Protein AF-A0A974XE80-F1 (afdb_monomer_lite)

Secondary structure (DSSP, 8-state):
-------EETTEEEE-S-HHHHHHHGGGS-TT-EEEEEEEEEEETTEEE--HHHHHHHHHHHHHHHHHTT--SHHHHTT--GGGEEE-TTT-BTTEEEEEE-----

Foldseek 3Di:
DDDDDWDDQPQETEDLDPPVVVVVCVVVRDPSHQAAYEAEAADDPNDGHGDPVVSNVLSVVLVVVCVVVVDRDPVVSQVDCPPQWHWDPVPDDPRYTYTYHDPPDD

Organism: NCBI:txid2815577

Structure (mmCIF, N/CA/C/O backbone):
data_AF-A0A974XE80-F1
#
_entry.id   AF-A0A974XE80-F1
#
loop_
_atom_site.group_PDB
_atom_site.id
_atom_site.type_symbol
_atom_site.label_atom_id
_atom_site.label_alt_id
_atom_site.label_comp_id
_atom_site.label_asym_id
_atom_site.label_entity_id
_atom_site.label_seq_id
_atom_site.pdbx_PDB_ins_code
_atom_site.Cartn_x
_atom_site.Cartn_y
_atom_site.Cartn_z
_atom_site.occupancy
_atom_site.B_iso_or_equiv
_atom_site.auth_seq_id
_atom_site.auth_comp_id
_atom_site.auth_asym_id
_atom_site.auth_atom_id
_atom_site.pdbx_PDB_model_num
ATOM 1 N N . MET A 1 1 ? 13.042 18.302 -3.845 1.00 32.84 1 MET A N 1
ATOM 2 C CA . MET A 1 1 ? 13.342 17.108 -4.664 1.00 32.84 1 MET A CA 1
ATOM 3 C C . MET A 1 1 ? 12.378 15.996 -4.276 1.00 32.84 1 MET A C 1
ATOM 5 O O . MET A 1 1 ? 12.624 15.287 -3.314 1.00 32.84 1 MET A O 1
ATOM 9 N N . THR A 1 2 ? 11.233 15.895 -4.947 1.00 34.78 2 THR A N 1
ATOM 10 C CA . THR A 1 2 ? 10.247 14.821 -4.735 1.00 34.78 2 THR A CA 1
ATOM 11 C C . THR A 1 2 ? 10.566 13.673 -5.685 1.00 34.78 2 THR A C 1
ATOM 13 O O . THR A 1 2 ? 10.170 13.701 -6.845 1.00 34.78 2 THR A O 1
ATOM 16 N N . GLY A 1 3 ? 11.350 12.705 -5.210 1.00 35.91 3 GLY A N 1
ATOM 17 C CA . GLY A 1 3 ? 11.644 11.479 -5.947 1.00 35.91 3 GLY A CA 1
ATOM 18 C C . GLY A 1 3 ? 10.464 10.513 -5.860 1.00 35.91 3 GLY A C 1
ATOM 19 O O . GLY A 1 3 ? 10.178 9.991 -4.787 1.00 35.91 3 GLY A O 1
ATOM 20 N N . SER A 1 4 ? 9.770 10.288 -6.977 1.00 40.91 4 SER A N 1
ATOM 21 C CA . SER A 1 4 ? 8.860 9.147 -7.135 1.00 40.91 4 SER A CA 1
ATOM 22 C C . SER A 1 4 ? 9.703 7.903 -7.402 1.00 40.91 4 SER A C 1
ATOM 24 O O . SER A 1 4 ? 10.306 7.784 -8.466 1.00 40.91 4 SER A O 1
ATOM 26 N N . PHE A 1 5 ? 9.763 6.985 -6.440 1.00 47.41 5 PHE A N 1
ATOM 27 C CA . PHE A 1 5 ? 10.496 5.730 -6.577 1.00 47.41 5 PHE A CA 1
ATOM 28 C C . PHE A 1 5 ? 9.563 4.635 -7.116 1.00 47.41 5 PHE A C 1
ATOM 30 O O . PHE A 1 5 ? 8.607 4.244 -6.451 1.00 47.41 5 PHE A O 1
ATOM 37 N N . THR A 1 6 ? 9.834 4.154 -8.330 1.00 45.00 6 THR A N 1
ATOM 38 C CA . THR A 1 6 ? 9.120 3.032 -8.964 1.00 45.00 6 THR A CA 1
ATOM 39 C C . THR A 1 6 ? 10.043 1.814 -8.965 1.00 45.00 6 THR A C 1
ATOM 41 O O . THR A 1 6 ? 11.105 1.867 -9.578 1.00 45.00 6 THR A O 1
ATOM 44 N N . TRP A 1 7 ? 9.664 0.735 -8.274 1.00 52.75 7 TRP A N 1
ATOM 45 C CA . TRP A 1 7 ? 10.400 -0.537 -8.291 1.00 52.75 7 TRP A CA 1
ATOM 46 C C . TRP A 1 7 ? 9.856 -1.444 -9.396 1.00 52.75 7 TRP A C 1
ATOM 48 O O . TRP A 1 7 ? 8.643 -1.622 -9.509 1.00 52.75 7 TRP A O 1
ATOM 58 N N . ILE A 1 8 ? 10.753 -2.018 -10.202 1.00 46.41 8 ILE A N 1
ATOM 59 C CA . ILE A 1 8 ? 10.415 -2.948 -11.284 1.00 46.41 8 ILE A CA 1
ATOM 60 C C . ILE A 1 8 ? 10.873 -4.342 -10.858 1.00 46.41 8 ILE A C 1
ATOM 62 O O . ILE A 1 8 ? 12.068 -4.631 -10.857 1.00 46.41 8 ILE A O 1
ATOM 66 N N . CYS A 1 9 ? 9.926 -5.215 -10.529 1.00 48.59 9 CYS A N 1
ATOM 67 C CA . CYS A 1 9 ? 10.166 -6.655 -10.461 1.00 48.59 9 CYS A CA 1
ATOM 68 C C . CYS A 1 9 ? 9.505 -7.263 -11.698 1.00 48.59 9 CYS A C 1
ATOM 70 O O . CYS A 1 9 ? 8.284 -7.247 -11.796 1.00 48.59 9 CYS A O 1
ATOM 72 N N . THR A 1 10 ? 10.313 -7.665 -12.689 1.00 49.78 10 THR A N 1
ATOM 73 C CA . THR A 1 10 ? 9.923 -8.398 -13.918 1.00 49.78 10 THR A CA 1
ATOM 74 C C . THR A 1 10 ? 8.453 -8.228 -14.343 1.00 49.78 10 THR A C 1
ATOM 76 O O . THR A 1 10 ? 7.619 -9.097 -14.100 1.00 49.78 10 THR A O 1
ATOM 79 N N . GLY A 1 11 ? 8.125 -7.087 -14.958 1.00 58.16 11 GLY A N 1
ATOM 80 C CA . GLY A 1 11 ? 6.799 -6.832 -15.540 1.00 58.16 11 GLY A CA 1
ATOM 81 C C . GLY A 1 11 ? 5.683 -6.468 -14.553 1.00 58.16 11 GLY A C 1
ATOM 82 O O . GLY A 1 11 ? 4.538 -6.331 -14.976 1.00 58.16 11 GLY A O 1
ATOM 83 N N . VAL A 1 12 ? 5.974 -6.271 -13.265 1.00 61.41 12 VAL A N 1
ATOM 84 C CA . VAL A 1 12 ? 5.021 -5.731 -12.284 1.00 61.41 12 VAL A CA 1
ATOM 85 C C . VAL A 1 12 ? 5.520 -4.379 -11.787 1.00 61.41 12 VAL A C 1
ATOM 87 O O . VAL A 1 12 ? 6.654 -4.256 -11.321 1.00 61.41 12 VAL A O 1
ATOM 90 N N . ILE A 1 13 ? 4.661 -3.363 -11.879 1.00 65.75 13 ILE A N 1
ATOM 91 C CA . ILE A 1 13 ? 4.894 -2.048 -11.283 1.00 65.75 13 ILE A CA 1
ATOM 92 C C . ILE A 1 13 ? 3.948 -1.874 -10.101 1.00 65.75 13 ILE A C 1
ATOM 94 O O . ILE A 1 13 ? 2.726 -1.822 -10.260 1.00 65.75 13 ILE A O 1
ATOM 98 N N . LEU A 1 14 ? 4.537 -1.758 -8.911 1.00 66.69 14 LEU A N 1
ATOM 99 C CA . LEU A 1 14 ? 3.814 -1.417 -7.697 1.00 66.69 14 LEU A CA 1
ATOM 100 C C . LEU A 1 14 ? 3.745 0.102 -7.551 1.00 66.69 14 LEU A C 1
ATOM 102 O O . LEU A 1 14 ? 4.749 0.777 -7.316 1.00 66.69 14 LEU A O 1
ATOM 106 N N . ASN A 1 15 ? 2.542 0.645 -7.673 1.00 66.31 15 ASN A N 1
ATOM 107 C CA . ASN A 1 15 ? 2.303 2.059 -7.481 1.00 66.31 15 ASN A CA 1
ATOM 108 C C . ASN A 1 15 ? 2.071 2.377 -6.005 1.00 66.31 15 ASN A C 1
ATOM 110 O O . ASN A 1 15 ? 0.978 2.183 -5.470 1.00 66.31 15 ASN A O 1
ATOM 114 N N . LEU A 1 16 ? 3.105 2.938 -5.385 1.00 64.75 16 LEU A N 1
ATOM 115 C CA . LEU A 1 16 ? 3.058 3.497 -4.034 1.00 64.75 16 LEU A CA 1
ATOM 116 C C . LEU A 1 16 ? 2.909 5.032 -4.039 1.00 64.75 16 LEU A C 1
ATOM 118 O O . LEU A 1 16 ? 2.956 5.656 -2.982 1.00 64.75 16 LEU A O 1
ATOM 122 N N . ALA A 1 17 ? 2.721 5.658 -5.208 1.00 56.69 17 ALA A N 1
ATOM 123 C CA . ALA A 1 17 ? 2.563 7.105 -5.355 1.00 56.69 17 ALA A CA 1
ATOM 124 C C . ALA A 1 17 ? 1.083 7.530 -5.456 1.00 56.69 17 ALA A C 1
ATOM 126 O O . ALA A 1 17 ? 0.209 6.748 -5.841 1.00 56.69 17 ALA A O 1
ATOM 127 N N . SER A 1 18 ? 0.793 8.796 -5.123 1.00 54.53 18 SER A N 1
ATOM 128 C CA . SER A 1 18 ? -0.535 9.406 -5.317 1.00 54.53 18 SER A CA 1
ATOM 129 C C . SER A 1 18 ? -1.010 9.316 -6.774 1.00 54.53 18 SER A C 1
ATOM 131 O O . SER A 1 18 ? -0.197 9.317 -7.700 1.00 54.53 18 SER A O 1
ATOM 133 N N . LYS A 1 19 ? -2.341 9.298 -6.965 1.00 50.31 19 LYS A N 1
ATOM 134 C CA . LYS A 1 19 ? -3.020 9.116 -8.264 1.00 50.31 19 LYS A CA 1
ATOM 135 C C . LYS A 1 19 ? -2.525 10.056 -9.375 1.00 50.31 19 LYS A C 1
ATOM 137 O O . LYS A 1 19 ? -2.580 9.669 -10.542 1.00 50.31 19 LYS A O 1
ATOM 142 N N . GLU A 1 20 ? -2.041 11.261 -9.057 1.00 45.84 20 GLU A N 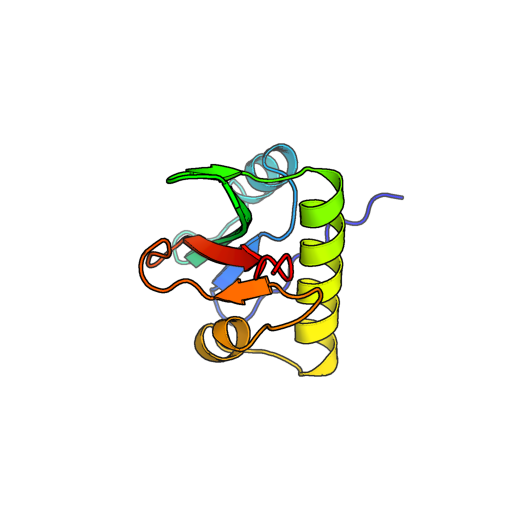1
ATOM 143 C CA . GLU A 1 20 ? -1.526 12.189 -10.074 1.00 45.84 20 GLU A CA 1
ATOM 144 C C . GLU A 1 20 ? -0.216 11.721 -10.731 1.00 45.84 20 GLU A C 1
ATOM 146 O O . GLU A 1 20 ? -0.058 11.883 -11.940 1.00 45.84 20 GLU A O 1
ATOM 151 N N . TYR A 1 21 ? 0.696 11.080 -9.990 1.00 47.66 21 TYR A N 1
ATOM 152 C CA . TYR A 1 21 ? 1.968 10.590 -10.549 1.00 47.66 21 TYR A CA 1
ATOM 153 C C . TYR A 1 21 ? 1.786 9.307 -11.365 1.00 47.66 21 TYR A C 1
ATOM 155 O O . TYR A 1 21 ? 2.426 9.122 -12.399 1.00 47.66 21 TYR A O 1
ATOM 163 N N . SER A 1 22 ? 0.846 8.452 -10.960 1.00 48.56 22 SER A N 1
ATOM 164 C CA . SER A 1 22 ? 0.497 7.203 -11.653 1.00 48.56 22 SER A CA 1
ATOM 165 C C . SER A 1 22 ? 0.065 7.445 -13.103 1.00 48.56 22 SER A C 1
ATOM 167 O O . SER A 1 22 ? 0.299 6.617 -13.983 1.00 48.56 22 SER A O 1
ATOM 169 N N . LYS A 1 23 ? -0.567 8.598 -13.355 1.00 50.22 23 LYS A N 1
ATOM 170 C CA . LYS A 1 23 ? -1.068 8.989 -14.675 1.00 50.22 23 LYS A CA 1
ATOM 171 C C . LYS A 1 23 ? 0.065 9.333 -15.648 1.00 50.22 23 LYS A C 1
ATOM 173 O O . LYS A 1 23 ? -0.066 9.056 -16.833 1.00 50.22 23 LYS A O 1
ATOM 178 N N . ALA A 1 24 ? 1.180 9.869 -15.146 1.00 45.62 24 ALA A N 1
ATOM 179 C CA . ALA A 1 24 ? 2.353 10.205 -15.953 1.00 45.62 24 ALA A CA 1
ATOM 180 C C . ALA A 1 24 ? 3.150 8.959 -16.378 1.00 45.62 24 ALA A C 1
ATOM 182 O O . ALA A 1 24 ? 3.680 8.909 -17.485 1.00 45.62 24 ALA A O 1
ATOM 183 N N . ILE A 1 25 ? 3.186 7.930 -15.525 1.00 51.66 25 ILE A N 1
ATOM 184 C CA . ILE A 1 25 ? 3.956 6.702 -15.775 1.00 51.66 25 ILE A CA 1
ATOM 185 C C . ILE A 1 25 ? 3.173 5.735 -16.679 1.00 51.66 25 ILE A C 1
ATOM 187 O O . ILE A 1 25 ? 3.778 5.038 -17.489 1.00 51.66 25 ILE A O 1
ATOM 191 N N . LYS A 1 26 ? 1.828 5.737 -16.616 1.00 50.88 26 LYS A N 1
ATOM 192 C CA . LYS A 1 26 ? 0.946 4.893 -17.455 1.00 50.88 26 LYS A CA 1
ATOM 193 C C . LYS A 1 26 ? 1.221 4.985 -18.957 1.00 50.88 26 LYS A C 1
ATOM 195 O O . LYS A 1 26 ? 1.077 3.983 -19.641 1.00 50.88 26 LYS A O 1
ATOM 200 N N . ASN A 1 27 ? 1.653 6.144 -19.448 1.00 51.41 27 ASN A N 1
ATOM 201 C CA . ASN A 1 27 ? 1.948 6.341 -20.870 1.00 51.41 27 ASN A CA 1
ATOM 202 C C . ASN A 1 27 ? 3.324 5.798 -21.304 1.00 51.41 27 ASN A C 1
ATOM 204 O O . ASN A 1 27 ? 3.591 5.745 -22.496 1.00 51.41 27 ASN A O 1
ATOM 208 N N . HIS A 1 28 ? 4.197 5.430 -20.36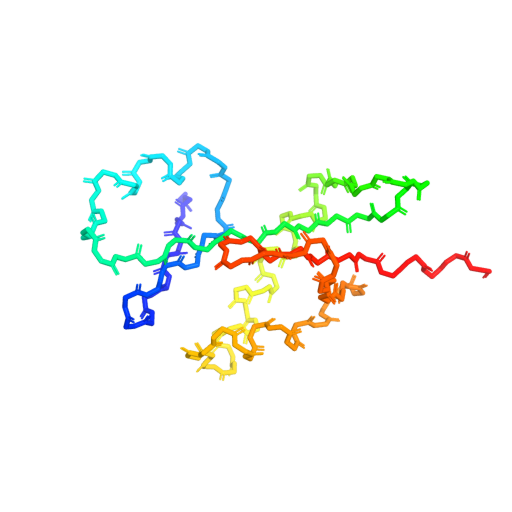0 1.00 51.97 28 HIS A N 1
ATOM 209 C CA . HIS A 1 28 ? 5.544 4.890 -20.620 1.00 51.97 28 HIS A CA 1
ATOM 210 C C . HIS A 1 28 ? 5.684 3.416 -20.207 1.00 51.97 28 HIS A C 1
ATOM 212 O O . HIS A 1 28 ? 6.774 2.848 -20.237 1.00 51.97 28 HIS A O 1
ATOM 218 N N . LEU A 1 29 ? 4.582 2.799 -19.787 1.00 56.84 29 LEU A N 1
ATOM 219 C CA . LEU A 1 29 ? 4.519 1.413 -19.354 1.00 56.84 29 LEU A CA 1
ATOM 220 C C . LEU A 1 29 ? 4.372 0.500 -20.579 1.00 56.84 29 LEU A C 1
ATOM 222 O O . LEU A 1 29 ? 3.469 0.691 -21.387 1.00 56.84 29 LEU A O 1
ATOM 226 N N . ALA A 1 30 ? 5.246 -0.502 -20.708 1.00 56.03 30 ALA A N 1
ATOM 227 C CA . ALA A 1 30 ? 5.111 -1.530 -21.739 1.00 56.03 30 ALA A CA 1
ATOM 228 C C . ALA A 1 30 ? 3.771 -2.272 -21.569 1.00 56.03 30 ALA A C 1
ATOM 230 O O . ALA A 1 30 ? 3.379 -2.554 -20.434 1.00 56.03 30 ALA A O 1
ATOM 231 N N . GLU A 1 31 ? 3.097 -2.619 -22.671 1.00 56.06 31 GLU A N 1
ATOM 232 C CA . GLU A 1 31 ? 1.722 -3.164 -22.694 1.00 56.06 31 GLU A CA 1
ATOM 233 C C . GLU A 1 31 ? 1.506 -4.410 -21.810 1.00 56.06 31 GLU A C 1
ATOM 235 O O . GLU A 1 31 ? 0.396 -4.651 -21.347 1.00 56.06 31 GLU A O 1
ATOM 240 N N . ASN A 1 32 ? 2.570 -5.157 -21.495 1.00 57.88 32 ASN A N 1
ATOM 241 C CA . ASN A 1 32 ? 2.529 -6.342 -20.627 1.00 57.88 32 ASN A CA 1
ATOM 242 C C . ASN A 1 32 ? 2.842 -6.067 -19.146 1.00 57.88 32 ASN A C 1
ATOM 244 O O . ASN A 1 32 ? 3.084 -7.000 -18.379 1.00 57.88 32 ASN A O 1
ATOM 248 N N . THR A 1 33 ? 2.865 -4.805 -18.721 1.00 61.72 33 THR A N 1
ATOM 249 C CA . THR A 1 33 ? 3.202 -4.469 -17.336 1.00 61.72 33 THR A CA 1
ATOM 250 C C . THR A 1 33 ? 1.963 -4.475 -16.447 1.00 61.72 33 THR A C 1
ATOM 252 O O . THR A 1 33 ? 1.053 -3.660 -16.611 1.00 61.72 33 THR A O 1
ATOM 255 N N . ARG A 1 34 ? 1.936 -5.355 -15.445 1.00 65.75 34 ARG A N 1
ATOM 256 C CA . ARG A 1 34 ? 0.873 -5.383 -14.434 1.00 65.75 34 ARG A CA 1
ATOM 257 C C . ARG A 1 34 ? 1.056 -4.216 -13.470 1.00 65.75 34 ARG A C 1
ATOM 259 O O . ARG A 1 34 ? 2.053 -4.145 -12.756 1.00 65.75 34 ARG A O 1
ATOM 266 N N . PHE A 1 35 ? 0.088 -3.306 -13.443 1.00 71.00 35 PHE A N 1
ATOM 267 C CA . PHE A 1 35 ? 0.099 -2.144 -12.558 1.00 71.00 35 PHE A CA 1
ATOM 268 C C . PHE A 1 35 ? -0.738 -2.426 -11.311 1.00 71.00 35 PHE A C 1
ATOM 270 O O . PHE A 1 35 ? -1.956 -2.576 -11.400 1.00 71.00 35 PHE A O 1
ATOM 277 N N . ILE A 1 36 ? -0.085 -2.493 -10.156 1.00 76.75 36 ILE A N 1
ATOM 278 C CA . ILE A 1 36 ? -0.719 -2.828 -8.882 1.00 76.75 36 ILE A CA 1
ATOM 279 C C . ILE A 1 36 ? -0.819 -1.575 -8.025 1.00 76.75 36 ILE A C 1
ATOM 281 O O . ILE A 1 36 ? 0.156 -0.844 -7.866 1.00 76.75 36 ILE A O 1
ATOM 285 N N . THR A 1 37 ? -1.988 -1.338 -7.438 1.00 80.56 37 THR A N 1
ATOM 286 C CA . THR A 1 37 ? -2.214 -0.226 -6.508 1.00 80.56 37 THR A CA 1
ATOM 287 C C . THR A 1 37 ? -2.386 -0.739 -5.084 1.00 80.56 37 THR A C 1
ATOM 289 O O . THR A 1 37 ? -3.224 -1.602 -4.842 1.00 80.56 37 THR A O 1
ATOM 292 N N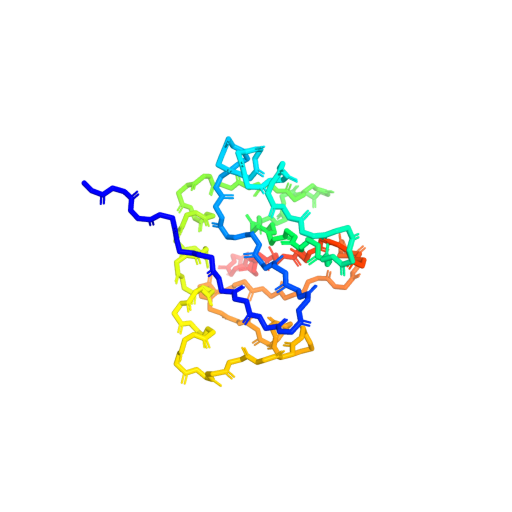 . CYS A 1 38 ? -1.638 -0.176 -4.133 1.00 84.25 38 CYS A N 1
ATOM 293 C CA . CYS A 1 38 ? -1.855 -0.427 -2.707 1.00 84.25 38 CYS A CA 1
ATOM 294 C C . CYS A 1 38 ? -2.744 0.662 -2.101 1.00 84.25 38 CYS A C 1
ATOM 296 O O . CYS A 1 38 ? -2.434 1.853 -2.193 1.00 84.25 38 CYS A O 1
ATOM 298 N N . VAL A 1 39 ? -3.832 0.249 -1.458 1.00 86.75 39 VAL A N 1
ATOM 299 C CA . VAL A 1 39 ? -4.754 1.118 -0.722 1.00 86.75 39 VAL A CA 1
ATOM 300 C C . VAL A 1 39 ? -4.579 0.846 0.763 1.00 86.75 39 VAL A C 1
ATOM 302 O O . VAL A 1 39 ? -4.632 -0.305 1.185 1.00 86.75 39 VAL A O 1
ATOM 305 N N . PHE A 1 40 ? -4.384 1.900 1.549 1.00 90.00 40 PHE A N 1
ATOM 306 C CA . PHE A 1 40 ? -4.200 1.799 2.995 1.00 90.00 40 PHE A CA 1
ATOM 307 C C . PHE A 1 40 ? -5.325 2.562 3.675 1.00 90.00 40 PHE A C 1
ATOM 309 O O . PHE A 1 40 ? -5.377 3.786 3.600 1.00 90.00 40 PHE A O 1
ATOM 316 N N . GLY A 1 41 ? -6.238 1.854 4.326 1.00 89.88 41 GLY A N 1
ATOM 317 C CA . GLY A 1 41 ? -7.376 2.484 4.984 1.00 89.88 41 GLY A CA 1
ATOM 318 C C . GLY A 1 41 ? -7.715 1.845 6.315 1.00 89.88 41 GLY A C 1
ATOM 319 O O . GLY A 1 41 ? -7.180 0.810 6.694 1.00 89.88 41 GLY A O 1
ATOM 320 N N . GLU A 1 42 ? -8.619 2.480 7.040 1.00 89.19 42 GLU A N 1
ATOM 321 C CA . GLU A 1 42 ? -9.178 1.941 8.276 1.00 89.19 42 GLU A CA 1
ATOM 322 C C . GLU A 1 42 ? -10.625 1.531 8.003 1.00 89.19 42 GLU A C 1
ATOM 324 O O . GLU A 1 42 ? -11.333 2.216 7.256 1.00 89.19 42 GLU A O 1
ATOM 329 N N . ARG A 1 43 ? -11.078 0.415 8.587 1.00 86.12 43 ARG A N 1
ATOM 330 C CA . ARG A 1 43 ? -12.494 0.049 8.508 1.00 86.12 43 ARG A CA 1
ATOM 331 C C . ARG A 1 43 ? -13.262 0.923 9.489 1.00 86.12 43 ARG A C 1
ATOM 333 O O . ARG A 1 43 ? -13.085 0.810 10.700 1.00 86.12 43 ARG A O 1
ATOM 340 N N . ILE A 1 44 ? -14.097 1.802 8.951 1.00 84.31 44 ILE A N 1
ATOM 341 C CA . ILE A 1 44 ? -15.015 2.639 9.717 1.00 84.31 44 ILE A CA 1
ATOM 342 C C . ILE A 1 44 ? -16.416 2.219 9.289 1.00 84.31 44 ILE A C 1
ATOM 344 O O . ILE A 1 44 ? -16.803 2.423 8.137 1.00 84.31 44 ILE A O 1
ATOM 348 N N . GLN A 1 45 ? -17.148 1.587 10.210 1.00 82.06 45 GLN A N 1
ATOM 349 C CA . GLN A 1 45 ? -18.417 0.912 9.918 1.00 82.06 45 GLN A CA 1
ATOM 350 C C . GLN A 1 45 ? -18.212 -0.185 8.849 1.00 82.06 45 GLN A C 1
ATOM 352 O O . GLN A 1 45 ? -17.504 -1.161 9.096 1.00 82.06 45 GLN A O 1
ATOM 357 N N . ASP A 1 46 ? -18.756 0.013 7.647 1.00 80.62 46 ASP A N 1
ATOM 358 C CA . ASP A 1 46 ? -18.659 -0.905 6.504 1.00 80.62 46 ASP A CA 1
ATOM 359 C C . ASP A 1 46 ? -17.864 -0.340 5.326 1.00 80.62 46 ASP A C 1
ATOM 361 O O . ASP A 1 46 ? -17.927 -0.860 4.213 1.00 80.62 46 ASP A O 1
ATOM 365 N N . LYS A 1 47 ? -17.108 0.741 5.544 1.00 82.88 47 LYS A N 1
ATOM 366 C CA . LYS A 1 47 ? -16.301 1.368 4.494 1.00 82.88 47 LYS A CA 1
ATOM 367 C C . LYS A 1 47 ? -14.835 1.433 4.889 1.00 82.88 47 LYS A C 1
ATOM 369 O O . LYS A 1 47 ? -14.489 1.710 6.036 1.00 82.88 47 LYS A O 1
ATOM 374 N N . ILE A 1 48 ? -13.973 1.214 3.900 1.00 86.62 48 ILE A N 1
ATOM 375 C CA . ILE A 1 48 ? -12.538 1.460 4.023 1.00 86.62 48 ILE A CA 1
ATOM 376 C C . ILE A 1 48 ? -12.292 2.946 3.775 1.00 86.62 48 ILE A C 1
ATOM 378 O O . ILE A 1 48 ? -12.526 3.453 2.677 1.00 86.62 48 ILE A O 1
ATOM 382 N N . VAL A 1 49 ? -11.840 3.651 4.809 1.00 87.00 49 VAL A N 1
ATOM 383 C CA . VAL A 1 49 ? -11.562 5.088 4.756 1.00 87.00 49 VAL A CA 1
ATOM 384 C C . VAL A 1 49 ? -10.053 5.305 4.771 1.00 87.00 49 VAL A C 1
ATOM 386 O O . VAL A 1 49 ? -9.371 4.980 5.742 1.00 87.00 49 VAL A O 1
ATOM 389 N N . GLU A 1 50 ? -9.520 5.866 3.685 1.00 87.50 50 GLU A N 1
ATOM 390 C CA . GLU A 1 50 ? -8.104 6.230 3.575 1.00 87.50 50 GLU A CA 1
ATOM 391 C C . GLU A 1 50 ? -7.855 7.575 4.278 1.00 87.50 50 GLU A C 1
ATOM 393 O O . GLU A 1 50 ? -8.272 8.635 3.805 1.00 87.50 50 GLU A O 1
ATOM 398 N N . LYS A 1 51 ? -7.147 7.557 5.413 1.00 85.25 51 LYS A N 1
ATOM 399 C CA . LYS A 1 51 ? -6.666 8.785 6.064 1.00 85.25 51 LYS A CA 1
ATOM 400 C C . LYS A 1 51 ? -5.361 9.219 5.404 1.00 85.25 51 LYS A C 1
ATOM 402 O O . LYS A 1 51 ? -4.344 8.551 5.559 1.00 85.25 51 LYS A O 1
ATOM 407 N N . GLY A 1 52 ? -5.364 10.361 4.713 1.00 80.25 52 GLY A N 1
ATOM 408 C CA . GLY A 1 52 ? -4.239 10.806 3.876 1.00 80.25 52 GLY A CA 1
ATOM 409 C C . GLY A 1 52 ? -2.861 10.797 4.558 1.00 80.25 52 GLY A C 1
ATOM 410 O O . GLY A 1 52 ? -1.883 10.376 3.943 1.00 80.25 52 GLY A O 1
ATOM 411 N N . THR A 1 53 ? -2.762 11.204 5.828 1.00 82.44 53 THR A N 1
ATOM 412 C CA . THR A 1 53 ? -1.497 11.154 6.589 1.00 82.44 53 THR A CA 1
ATOM 413 C C . THR A 1 53 ? -1.039 9.717 6.842 1.00 82.44 53 THR A C 1
ATOM 415 O O . THR A 1 53 ? 0.112 9.385 6.568 1.00 82.44 53 THR A O 1
ATOM 418 N N . LEU A 1 54 ? -1.942 8.844 7.297 1.00 84.38 54 LEU A N 1
ATOM 419 C CA . LEU A 1 54 ? -1.615 7.444 7.577 1.00 84.38 54 LEU A CA 1
ATOM 420 C C . LEU A 1 54 ? -1.291 6.671 6.298 1.00 84.38 54 LEU A C 1
ATOM 422 O O . LEU A 1 54 ? -0.362 5.872 6.289 1.00 84.38 54 LEU A O 1
ATOM 426 N N . ALA A 1 55 ? -2.002 6.947 5.208 1.00 83.81 55 ALA A N 1
ATOM 427 C CA . ALA A 1 55 ? -1.751 6.332 3.912 1.00 83.81 55 ALA A CA 1
ATOM 428 C C . ALA A 1 55 ? -0.373 6.707 3.357 1.00 83.81 55 ALA A C 1
ATOM 430 O O . ALA A 1 55 ? 0.324 5.861 2.803 1.00 83.81 55 ALA A O 1
ATOM 431 N N . LYS A 1 56 ? 0.058 7.963 3.543 1.00 82.81 56 LYS A N 1
ATOM 432 C CA . LYS A 1 56 ? 1.417 8.400 3.187 1.00 82.81 56 LYS A CA 1
ATOM 433 C C . LYS A 1 56 ? 2.479 7.658 3.995 1.00 82.81 56 LYS A C 1
ATOM 435 O O . LYS A 1 56 ? 3.450 7.186 3.412 1.00 82.81 56 LYS A O 1
ATOM 440 N N . MET A 1 57 ? 2.277 7.527 5.306 1.00 85.44 57 MET A N 1
ATOM 441 C CA . MET A 1 57 ? 3.197 6.785 6.175 1.00 85.44 57 MET A CA 1
ATOM 442 C C . MET A 1 57 ? 3.256 5.302 5.793 1.00 85.44 57 MET A C 1
ATOM 444 O O . MET A 1 57 ? 4.341 4.757 5.630 1.00 85.44 57 MET A O 1
ATOM 448 N N . ALA A 1 58 ? 2.103 4.670 5.562 1.00 86.50 58 ALA A N 1
ATOM 449 C CA . ALA A 1 58 ? 2.016 3.265 5.180 1.00 86.50 58 ALA A CA 1
ATOM 450 C C . ALA A 1 58 ? 2.656 2.977 3.818 1.00 86.50 58 ALA A C 1
ATOM 452 O O . ALA A 1 58 ? 3.347 1.976 3.672 1.00 86.50 58 ALA A O 1
ATOM 453 N N . ARG A 1 59 ? 2.508 3.878 2.837 1.00 85.62 59 ARG A N 1
ATOM 454 C CA . ARG A 1 59 ? 3.209 3.776 1.544 1.00 85.62 59 ARG A CA 1
ATOM 455 C C . ARG A 1 59 ? 4.729 3.835 1.711 1.00 85.62 59 ARG A C 1
ATOM 457 O O . ARG A 1 59 ? 5.431 3.064 1.064 1.00 85.62 59 ARG A O 1
ATOM 464 N N . GLY A 1 60 ? 5.225 4.717 2.580 1.00 83.31 60 GLY A N 1
ATOM 465 C CA . GLY A 1 60 ? 6.652 4.802 2.906 1.00 83.31 60 GLY A CA 1
ATOM 466 C C . GLY A 1 60 ? 7.173 3.542 3.600 1.00 83.31 60 GLY A C 1
ATOM 467 O O . GLY A 1 60 ? 8.207 3.010 3.212 1.00 83.31 60 GLY A O 1
ATOM 468 N N . GLU A 1 61 ? 6.424 3.013 4.566 1.00 87.44 61 GLU A N 1
ATOM 469 C CA . GLU A 1 61 ? 6.790 1.772 5.256 1.00 87.44 61 GLU A CA 1
ATOM 470 C C . GLU A 1 61 ? 6.708 0.550 4.343 1.00 87.44 61 GLU A C 1
ATOM 472 O O . GLU A 1 61 ? 7.581 -0.305 4.403 1.00 87.44 61 GLU A O 1
ATOM 477 N N . MET A 1 62 ? 5.717 0.482 3.452 1.00 85.06 62 MET A N 1
ATOM 478 C CA . MET A 1 62 ? 5.626 -0.568 2.434 1.00 85.06 62 MET A CA 1
ATOM 479 C C . MET A 1 62 ? 6.858 -0.553 1.532 1.00 85.06 62 MET A C 1
ATOM 481 O O . MET A 1 62 ? 7.463 -1.588 1.275 1.00 85.06 62 MET A O 1
ATOM 485 N N . PHE A 1 63 ? 7.267 0.635 1.088 1.00 82.44 63 PHE A N 1
ATOM 486 C CA . PHE A 1 63 ? 8.482 0.802 0.304 1.00 82.44 63 PHE A CA 1
ATOM 487 C C . PHE A 1 63 ? 9.724 0.328 1.065 1.00 82.44 63 PHE A C 1
ATOM 489 O O . PHE A 1 63 ? 10.544 -0.408 0.517 1.00 82.44 63 PHE A O 1
ATOM 496 N N . ARG A 1 64 ? 9.851 0.730 2.334 1.00 82.75 64 ARG A N 1
ATOM 497 C CA . ARG A 1 64 ? 10.966 0.338 3.198 1.00 82.75 64 ARG A CA 1
ATOM 498 C C . ARG A 1 64 ? 10.998 -1.177 3.407 1.00 82.75 64 ARG A C 1
ATOM 500 O O . ARG A 1 64 ? 12.029 -1.790 3.163 1.00 82.75 64 ARG A O 1
ATOM 507 N N . PHE A 1 65 ? 9.855 -1.782 3.725 1.00 84.25 65 PHE A N 1
ATOM 508 C CA . PHE A 1 65 ? 9.684 -3.227 3.856 1.00 84.25 65 PHE A CA 1
ATOM 509 C C . PHE A 1 65 ? 10.114 -3.968 2.587 1.00 84.25 65 PHE A C 1
ATOM 511 O O . PHE A 1 65 ? 10.849 -4.950 2.667 1.00 84.25 65 PHE A O 1
ATOM 518 N N . MET A 1 66 ? 9.707 -3.480 1.413 1.00 81.38 66 MET A N 1
ATOM 519 C CA . MET A 1 66 ? 10.103 -4.078 0.140 1.00 81.38 66 MET A CA 1
ATOM 520 C C . MET A 1 66 ? 11.603 -3.981 -0.121 1.00 81.38 66 MET A C 1
ATOM 522 O O . MET A 1 66 ? 12.201 -4.952 -0.578 1.00 81.38 66 MET A O 1
ATOM 526 N N . ALA A 1 67 ? 12.202 -2.825 0.168 1.00 78.50 67 ALA A N 1
ATOM 527 C CA . ALA A 1 67 ? 13.628 -2.601 -0.024 1.00 78.50 67 ALA A CA 1
ATOM 528 C C . ALA A 1 67 ? 14.473 -3.459 0.932 1.00 78.50 67 ALA A C 1
ATOM 530 O O . ALA A 1 67 ? 15.440 -4.081 0.498 1.00 78.50 67 ALA A O 1
ATOM 531 N N . GLU A 1 68 ? 14.091 -3.530 2.210 1.00 82.25 68 GLU A N 1
ATOM 532 C CA . GLU A 1 68 ? 14.808 -4.299 3.235 1.00 82.25 68 GLU A CA 1
ATOM 533 C C . GLU A 1 68 ? 14.713 -5.809 2.998 1.00 82.25 68 GLU A C 1
ATOM 535 O O . GLU A 1 68 ? 15.713 -6.514 3.113 1.00 82.25 68 GLU A O 1
ATOM 540 N N . ASN A 1 69 ? 13.535 -6.306 2.614 1.00 78.44 69 ASN A N 1
ATOM 541 C CA . ASN A 1 69 ? 13.309 -7.737 2.395 1.00 78.44 69 ASN A CA 1
ATOM 542 C C . ASN A 1 69 ? 13.578 -8.179 0.948 1.00 78.44 69 ASN A C 1
ATOM 544 O O . ASN A 1 69 ? 13.378 -9.344 0.623 1.00 78.44 69 ASN A O 1
ATOM 548 N N . GLN A 1 70 ? 14.028 -7.265 0.077 1.00 77.44 70 GLN A N 1
ATOM 549 C CA . GLN A 1 70 ? 14.236 -7.507 -1.357 1.00 77.44 70 GLN A CA 1
ATOM 550 C C . GLN A 1 70 ? 13.048 -8.221 -2.011 1.00 77.44 70 GLN A C 1
ATOM 552 O O . GLN A 1 70 ? 13.222 -9.175 -2.768 1.00 77.44 70 GLN A O 1
ATOM 557 N N . ILE A 1 71 ? 11.844 -7.751 -1.696 1.00 75.75 71 ILE A N 1
ATOM 558 C CA . ILE A 1 71 ? 10.595 -8.374 -2.125 1.00 75.75 71 ILE A CA 1
ATOM 559 C C . ILE A 1 71 ? 10.525 -8.375 -3.650 1.00 75.75 71 ILE A C 1
ATOM 561 O O . ILE A 1 71 ? 10.609 -7.317 -4.281 1.00 75.75 71 ILE A O 1
ATOM 565 N N . ARG A 1 72 ? 10.353 -9.561 -4.243 1.00 69.56 72 ARG A N 1
ATOM 566 C CA . ARG A 1 72 ? 10.261 -9.731 -5.704 1.00 69.56 72 ARG A CA 1
ATOM 567 C C . ARG A 1 72 ? 8.918 -10.279 -6.154 1.00 69.56 72 ARG A C 1
ATOM 569 O O . ARG A 1 72 ? 8.608 -10.189 -7.341 1.00 69.56 72 ARG A O 1
ATOM 576 N N . GLN A 1 73 ? 8.129 -10.826 -5.232 1.00 69.81 73 GLN A N 1
ATOM 577 C CA . GLN A 1 73 ? 6.837 -11.427 -5.532 1.00 69.81 73 GLN A CA 1
ATOM 578 C C . GLN A 1 73 ? 5.690 -10.718 -4.813 1.00 69.81 73 GLN A C 1
ATOM 580 O O . GLN A 1 73 ? 5.815 -10.199 -3.704 1.00 69.81 73 GLN A O 1
ATOM 585 N N . MET A 1 74 ? 4.531 -10.728 -5.465 1.00 73.50 74 MET A N 1
ATOM 586 C CA . MET A 1 74 ? 3.300 -10.116 -4.962 1.00 73.50 74 MET A CA 1
ATOM 587 C C . MET A 1 74 ? 2.796 -10.790 -3.689 1.00 73.50 74 MET A C 1
ATOM 589 O O . MET A 1 74 ? 2.230 -10.140 -2.812 1.00 73.50 74 MET A O 1
ATOM 593 N N . GLU A 1 75 ? 3.010 -12.094 -3.587 1.00 79.44 75 GLU A N 1
ATOM 594 C CA . GLU A 1 75 ? 2.654 -12.909 -2.437 1.00 79.44 75 GLU A CA 1
ATOM 595 C C . GLU A 1 75 ? 3.373 -12.428 -1.174 1.00 79.44 75 GLU A C 1
ATOM 597 O O . GLU A 1 75 ? 2.760 -12.389 -0.112 1.00 79.44 75 GLU A O 1
ATOM 602 N N . GLU A 1 76 ? 4.624 -11.979 -1.290 1.00 81.62 76 GLU A N 1
ATOM 603 C CA . GLU A 1 76 ? 5.401 -11.491 -0.149 1.00 81.62 76 GLU A CA 1
ATOM 604 C C . GLU A 1 76 ? 4.942 -10.092 0.302 1.00 81.62 76 GLU A C 1
ATOM 606 O O . GLU A 1 76 ? 4.973 -9.781 1.490 1.00 81.62 76 GLU A O 1
ATOM 611 N N . ILE A 1 77 ? 4.429 -9.265 -0.621 1.00 82.75 77 ILE A N 1
ATOM 612 C CA . ILE A 1 77 ? 3.835 -7.953 -0.297 1.00 82.75 77 ILE A CA 1
ATOM 613 C C . ILE A 1 77 ? 2.604 -8.121 0.607 1.00 82.75 77 ILE A C 1
ATOM 615 O O . ILE A 1 77 ? 2.341 -7.277 1.464 1.00 82.75 77 ILE A O 1
ATOM 619 N N . ARG A 1 78 ? 1.856 -9.225 0.465 1.00 85.56 78 ARG A N 1
ATOM 620 C CA . ARG A 1 78 ? 0.689 -9.520 1.321 1.00 85.56 78 ARG A CA 1
ATOM 621 C C . ARG A 1 78 ? 1.072 -9.747 2.785 1.00 85.56 78 ARG A C 1
ATOM 623 O O . ARG A 1 78 ? 0.213 -9.599 3.647 1.00 85.56 78 ARG A O 1
ATOM 630 N N . SER A 1 79 ? 2.336 -10.062 3.064 1.00 85.69 79 SER A N 1
ATOM 631 C CA . SER A 1 79 ? 2.866 -10.233 4.422 1.00 85.69 79 SER A CA 1
ATOM 632 C C . SER A 1 79 ? 3.174 -8.909 5.127 1.00 85.69 79 SER A C 1
ATOM 634 O O . SER A 1 79 ? 3.600 -8.919 6.281 1.00 85.69 79 SER A O 1
ATOM 636 N N . PHE A 1 80 ? 2.969 -7.768 4.462 1.00 86.62 80 PHE A N 1
ATOM 637 C CA . PHE A 1 80 ? 3.129 -6.459 5.080 1.00 86.62 80 PHE A CA 1
ATOM 638 C C . PHE A 1 80 ? 2.180 -6.288 6.272 1.00 86.62 80 PHE A C 1
ATOM 640 O O . PHE A 1 80 ? 0.957 -6.354 6.125 1.00 86.62 80 PHE A O 1
ATOM 647 N N . ASN A 1 81 ? 2.760 -6.024 7.444 1.00 87.12 81 ASN A N 1
ATOM 648 C CA . ASN A 1 81 ? 2.038 -5.869 8.708 1.00 87.12 81 ASN A CA 1
ATOM 649 C C . ASN A 1 81 ? 2.454 -4.618 9.512 1.00 87.12 81 ASN A C 1
ATOM 651 O O . ASN A 1 81 ? 2.205 -4.520 10.717 1.00 87.12 81 ASN A O 1
ATOM 655 N N . CYS A 1 82 ? 3.114 -3.648 8.871 1.00 85.25 82 CYS A N 1
ATOM 656 C CA . CYS A 1 82 ? 3.620 -2.459 9.557 1.00 85.25 82 CYS A CA 1
ATOM 657 C C . CYS A 1 82 ? 2.492 -1.469 9.897 1.00 85.25 82 CYS A C 1
ATOM 659 O O . CYS A 1 82 ? 1.460 -1.406 9.229 1.00 85.25 82 CYS A O 1
ATOM 661 N N . LEU A 1 83 ? 2.706 -0.652 10.937 1.00 84.50 83 LEU A N 1
ATOM 662 C CA . LEU A 1 83 ? 1.765 0.386 11.401 1.00 84.50 83 LEU A CA 1
ATOM 663 C C . LEU A 1 83 ? 0.350 -0.136 11.743 1.00 84.50 83 LEU A C 1
ATOM 665 O O . LEU A 1 83 ? -0.615 0.631 11.748 1.00 84.50 83 LEU A O 1
ATOM 669 N N . GLY A 1 84 ? 0.225 -1.436 12.027 1.00 87.50 84 GLY A N 1
ATOM 670 C CA . GLY A 1 84 ? -1.046 -2.089 12.343 1.00 87.50 84 GLY A CA 1
ATOM 671 C C . GLY A 1 84 ? -1.946 -2.343 11.133 1.00 87.50 84 GLY A C 1
ATOM 672 O O . GLY A 1 84 ? -3.114 -2.667 11.323 1.00 87.50 84 GLY A O 1
ATOM 673 N N . TYR A 1 85 ? -1.442 -2.187 9.907 1.00 90.38 85 TYR A N 1
ATOM 674 C CA . TYR A 1 85 ? -2.155 -2.579 8.693 1.00 90.38 85 TYR A CA 1
ATOM 675 C C . TYR A 1 85 ? -2.057 -4.081 8.449 1.00 90.38 85 TYR A C 1
ATOM 677 O O . TYR A 1 85 ? -1.019 -4.680 8.692 1.00 90.38 85 TYR A O 1
ATOM 685 N N . GLU A 1 86 ? -3.121 -4.673 7.918 1.00 90.56 86 GLU A N 1
ATOM 686 C CA . GLU A 1 86 ? -3.168 -6.079 7.527 1.00 90.56 86 GLU A CA 1
ATOM 687 C C . GLU A 1 86 ? -3.811 -6.225 6.147 1.00 90.56 86 GLU A C 1
ATOM 689 O O . GLU A 1 86 ? -4.743 -5.496 5.798 1.00 90.56 86 GLU A O 1
ATOM 694 N N . PHE A 1 87 ? -3.308 -7.159 5.343 1.00 91.06 87 PHE A N 1
ATOM 695 C CA . PHE A 1 87 ? -3.864 -7.449 4.028 1.00 91.06 87 PHE A CA 1
ATOM 696 C C . PHE A 1 87 ? -5.290 -8.011 4.130 1.00 91.06 87 PHE A C 1
ATOM 698 O O . PHE A 1 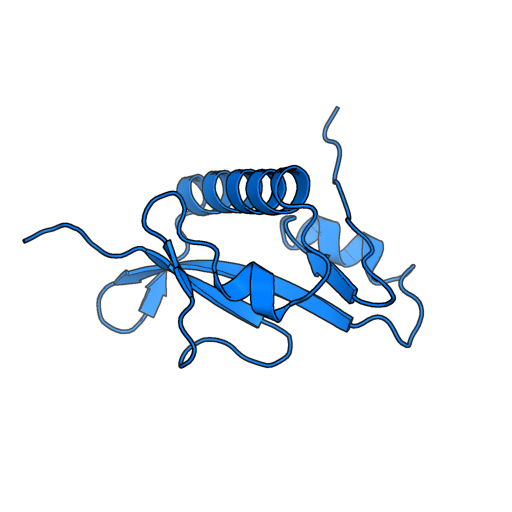87 ? -5.523 -9.054 4.738 1.00 91.06 87 PHE A O 1
ATOM 705 N N . SER A 1 88 ? -6.241 -7.359 3.461 1.00 90.00 88 SER A N 1
ATOM 706 C CA . SER A 1 88 ? -7.626 -7.818 3.384 1.00 90.00 88 SER A CA 1
ATOM 707 C C . SER A 1 88 ? -7.891 -8.516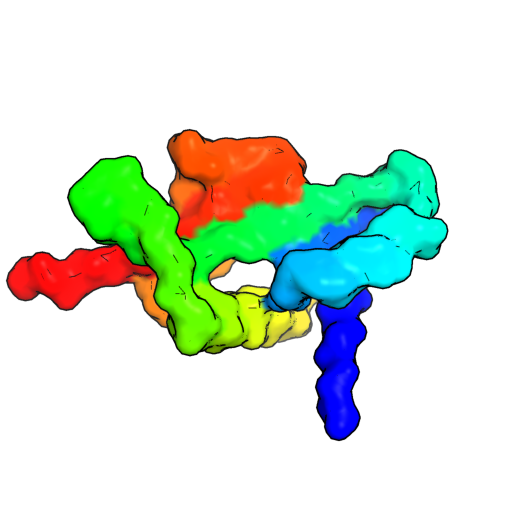 2.057 1.00 90.00 88 SER A C 1
ATOM 709 O O . SER A 1 88 ? -8.045 -7.871 1.019 1.00 90.00 88 SER A O 1
ATOM 711 N N . LYS A 1 89 ? -7.993 -9.848 2.080 1.00 87.94 89 LYS A N 1
ATOM 712 C CA . LYS A 1 89 ? -8.299 -10.638 0.876 1.00 87.94 89 LYS A CA 1
ATOM 713 C C . LYS A 1 89 ? -9.694 -10.344 0.312 1.00 87.94 89 LYS A C 1
ATOM 715 O O . LYS A 1 89 ? -9.879 -10.463 -0.890 1.00 87.94 89 LYS A O 1
ATOM 720 N N . THR A 1 90 ? -10.658 -9.975 1.157 1.00 88.06 90 THR A N 1
ATOM 721 C CA . THR A 1 90 ? -12.040 -9.686 0.736 1.00 88.06 90 THR A CA 1
ATOM 722 C C . THR A 1 90 ? -12.161 -8.368 -0.019 1.00 88.06 90 THR A C 1
ATOM 724 O O . THR A 1 90 ? -12.964 -8.274 -0.938 1.00 88.06 90 THR A O 1
ATOM 727 N N . GLU A 1 91 ? -11.361 -7.367 0.352 1.00 86.62 91 GLU A N 1
ATOM 728 C CA . GLU A 1 91 ? -11.373 -6.043 -0.286 1.00 86.62 91 GLU A CA 1
ATOM 729 C C . GLU A 1 91 ? -10.355 -5.943 -1.440 1.00 86.62 91 GLU A C 1
ATOM 731 O O . GLU A 1 91 ? -10.410 -5.021 -2.255 1.00 86.62 91 GLU A O 1
ATOM 736 N N . SER A 1 92 ? -9.405 -6.881 -1.513 1.00 87.62 92 SER A N 1
ATOM 737 C CA . SER A 1 92 ? -8.351 -6.908 -2.531 1.00 87.62 92 SER A CA 1
ATOM 738 C C . SER A 1 92 ? -8.766 -7.649 -3.802 1.00 87.62 92 SER A C 1
ATOM 740 O O . SER A 1 92 ? -9.556 -8.588 -3.771 1.00 87.62 92 SER A O 1
ATOM 742 N N . ASN A 1 93 ? -8.163 -7.271 -4.929 1.00 85.88 93 ASN A N 1
ATOM 743 C CA . ASN A 1 93 ? -8.322 -7.914 -6.234 1.00 85.88 93 ASN A CA 1
ATOM 744 C C . ASN A 1 93 ? -6.966 -8.056 -6.957 1.00 85.88 93 ASN A C 1
ATOM 746 O O . ASN A 1 93 ? -5.921 -7.686 -6.422 1.00 85.88 93 ASN A O 1
ATOM 750 N N . ASP A 1 94 ? -6.973 -8.571 -8.189 1.00 79.12 94 ASP A N 1
ATOM 751 C CA . ASP A 1 94 ? -5.760 -8.862 -8.972 1.00 79.12 94 ASP A CA 1
ATOM 752 C C . ASP A 1 94 ? -4.861 -7.656 -9.289 1.00 79.12 94 ASP A C 1
ATOM 754 O O . ASP A 1 94 ? -3.698 -7.844 -9.663 1.00 79.12 94 ASP A O 1
ATOM 758 N N . ILE A 1 95 ? -5.390 -6.433 -9.167 1.00 79.25 95 ILE A N 1
ATOM 759 C CA . ILE A 1 95 ? -4.681 -5.178 -9.461 1.00 79.25 95 ILE A CA 1
ATOM 760 C C . ILE A 1 95 ? -4.675 -4.184 -8.291 1.00 79.25 95 ILE A C 1
ATOM 762 O O . ILE A 1 95 ? -4.026 -3.141 -8.365 1.00 79.25 95 ILE A O 1
ATOM 766 N N . THR A 1 96 ? -5.392 -4.483 -7.207 1.00 84.44 96 THR A N 1
ATOM 767 C CA . THR A 1 96 ? -5.560 -3.606 -6.044 1.00 84.44 96 THR A CA 1
ATOM 768 C C . THR A 1 96 ? -5.390 -4.411 -4.769 1.00 84.44 96 THR A C 1
ATOM 770 O O . THR A 1 96 ? -6.199 -5.285 -4.471 1.00 84.44 96 THR A O 1
ATOM 773 N N . LEU A 1 97 ? -4.360 -4.091 -3.995 1.00 88.25 97 LEU A N 1
ATOM 774 C CA . LEU A 1 97 ? -4.131 -4.674 -2.679 1.00 88.25 97 LEU A CA 1
ATOM 775 C C . LEU A 1 97 ? -4.638 -3.695 -1.622 1.00 88.25 97 LEU A C 1
ATOM 777 O O . LEU A 1 97 ? -4.163 -2.562 -1.542 1.00 88.25 97 LEU A O 1
ATOM 781 N N . VAL A 1 98 ? -5.613 -4.121 -0.829 1.00 90.12 98 VAL A N 1
ATOM 782 C CA . VAL A 1 98 ? -6.204 -3.318 0.239 1.00 90.12 98 VAL A CA 1
ATOM 783 C C . VAL A 1 98 ? -5.656 -3.790 1.574 1.00 90.12 98 VAL A C 1
ATOM 785 O O . VAL A 1 98 ? -5.807 -4.949 1.960 1.00 90.12 98 VAL A O 1
ATOM 788 N N . PHE A 1 99 ? -5.044 -2.858 2.288 1.00 91.12 99 PHE A N 1
ATOM 789 C CA . PHE A 1 99 ? -4.533 -3.043 3.631 1.00 91.12 99 PHE A CA 1
ATOM 790 C C . PHE A 1 99 ? -5.415 -2.272 4.606 1.00 91.12 99 PHE A C 1
ATOM 792 O O . PHE A 1 99 ? -5.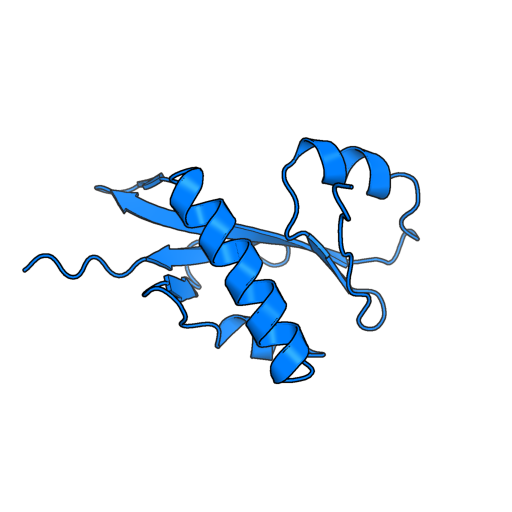592 -1.056 4.480 1.00 91.12 99 PHE A O 1
ATOM 799 N N . VAL A 1 100 ? -5.973 -2.989 5.574 1.00 91.69 100 VAL A N 1
ATOM 800 C CA . VAL A 1 100 ? -6.893 -2.448 6.570 1.00 91.69 100 VAL A CA 1
ATOM 801 C C . VAL A 1 100 ? -6.172 -2.348 7.902 1.00 91.69 100 VAL A C 1
ATOM 803 O O . VAL A 1 100 ? -5.611 -3.329 8.383 1.00 91.69 100 VAL A O 1
ATOM 806 N N . LYS A 1 101 ? -6.169 -1.161 8.508 1.00 89.75 101 LYS A N 1
ATOM 807 C CA . LYS A 1 101 ? -5.623 -0.981 9.852 1.00 89.75 101 LYS A CA 1
ATOM 808 C C . LYS A 1 101 ? -6.504 -1.693 10.868 1.00 89.75 101 LYS A C 1
ATOM 810 O O . LYS A 1 101 ? -7.715 -1.468 10.913 1.00 89.75 101 LYS A O 1
ATOM 815 N N . ARG A 1 102 ? -5.891 -2.528 11.701 1.00 82.06 102 ARG A N 1
ATOM 816 C CA . ARG A 1 102 ? -6.533 -3.121 12.868 1.00 82.06 102 ARG A CA 1
ATOM 817 C C . ARG A 1 102 ? -6.802 -1.992 13.864 1.00 82.06 102 ARG A C 1
ATOM 819 O O . ARG A 1 102 ? -5.866 -1.370 14.364 1.00 82.06 102 ARG A O 1
ATOM 826 N N . ASN A 1 103 ? -8.073 -1.694 14.119 1.00 69.56 103 ASN A N 1
ATOM 827 C CA . ASN A 1 103 ? -8.441 -0.773 15.190 1.00 69.56 103 ASN A CA 1
ATOM 828 C C . ASN A 1 103 ? -8.162 -1.484 16.520 1.00 69.56 103 ASN A C 1
ATOM 830 O O . ASN A 1 103 ? -8.864 -2.425 16.882 1.00 69.56 103 ASN A O 1
ATOM 834 N N . LEU A 1 104 ? -7.096 -1.073 17.206 1.00 57.69 104 LEU A N 1
ATOM 835 C CA . LEU A 1 104 ? -6.823 -1.429 18.598 1.00 57.69 104 LEU A CA 1
ATOM 836 C C . LEU A 1 104 ? -7.572 -0.442 19.500 1.00 57.69 104 LEU A C 1
ATOM 838 O O . LEU A 1 104 ? -6.951 0.308 20.236 1.00 57.69 104 LEU A O 1
ATOM 842 N N . ASP A 1 105 ? -8.894 -0.409 19.380 1.00 48.62 105 ASP A N 1
ATOM 843 C CA . ASP A 1 105 ? -9.762 0.295 20.320 1.00 48.62 105 ASP A CA 1
ATOM 844 C C . ASP A 1 105 ? -10.803 -0.722 20.813 1.00 48.62 105 ASP A C 1
ATOM 846 O O . ASP A 1 105 ? -11.911 -0.824 20.280 1.00 48.62 105 ASP A O 1
ATOM 850 N N . GLN A 1 106 ? -10.382 -1.541 21.781 1.00 39.00 106 GLN A N 1
ATOM 851 C CA . GLN A 1 106 ? -11.253 -2.114 22.809 1.00 39.00 106 GLN A CA 1
ATOM 852 C C . GLN A 1 106 ? -10.839 -1.520 24.148 1.00 39.00 106 GLN A C 1
ATOM 854 O O . GLN A 1 106 ? -9.611 -1.465 24.392 1.00 39.00 106 GLN A O 1
#

Sequence (106 aa):
MTGSFTWICTGVILNLASKEYSKAIKNHLAENTRFITCVFGERIQDKIVEKGTLAKMARGEMFRFMAENQIRQMEEIRSFNCLGYEFSKTESNDITLVFVKRNLDQ

Radius of gyration: 13.88 Å; chains: 1; bounding box: 34×30×46 Å

InterPro domains:
  IPR005583 DNA-binding and peroxide stress resistance protein YaaA [PF03883] (11-89)
  IPR005583 DNA-binding and peroxide stress resistance protein YaaA [PTHR30283] (11-102)

pLDDT: mean 72.7, std 16.58, range [32.84, 91.69]